Protein AF-A0A2V8M163-F1 (afdb_monomer)

Sequence (131 aa):
MELISELKATREHFDWKLVGSKQLLRGFRRDGESRMSLAPIRALCLARSGRIFEDGSHVDAGQTIGLSPSDCSDIIDAADNRLQEGSDASMPLDPYKEWLRRQLIFAVGLNSSSNRNTVWNTILTKSLFLL

Radius of gyration: 17.58 Å; Cα contacts (8 Å, |Δi|>4): 159; chains: 1; bounding box: 39×58×32 Å

Solvent-accessible surface area (backbone atoms only — not comparable to full-atom values): 7541 Å² total; per-residue (Å²): 136,57,64,58,57,52,40,38,70,48,33,84,57,31,53,65,45,68,46,74,96,62,45,28,42,33,31,27,51,66,86,70,87,45,89,56,75,25,46,68,51,44,48,46,27,25,75,75,68,72,47,84,68,65,91,88,40,47,48,64,31,20,45,76,70,72,43,53,66,66,59,35,48,50,53,48,30,22,33,51,56,56,36,55,77,67,96,51,91,83,48,68,66,40,67,65,37,51,51,49,28,52,48,51,41,49,30,52,60,66,60,94,67,83,77,56,64,65,57,54,57,55,52,58,57,54,63,73,71,64,125

Structure (mmCIF, N/CA/C/O backbone):
data_AF-A0A2V8M163-F1
#
_entry.id   AF-A0A2V8M163-F1
#
loop_
_atom_site.group_PDB
_atom_site.id
_atom_site.type_symbol
_atom_site.label_atom_id
_atom_site.label_alt_id
_atom_site.label_comp_id
_atom_site.label_asym_id
_atom_site.label_entity_id
_atom_site.label_seq_id
_atom_site.pdbx_PDB_ins_code
_atom_site.Cartn_x
_atom_site.Cartn_y
_atom_site.Cartn_z
_atom_site.occupancy
_atom_site.B_iso_or_equiv
_atom_site.auth_seq_id
_atom_site.auth_comp_id
_atom_site.auth_asym_id
_atom_site.auth_atom_id
_atom_site.pdbx_PDB_model_num
ATOM 1 N N . MET A 1 1 ? 10.327 1.335 10.444 1.00 51.12 1 MET A N 1
ATOM 2 C CA . MET A 1 1 ? 9.783 -0.046 10.502 1.00 51.12 1 MET A CA 1
ATOM 3 C C . MET A 1 1 ? 8.394 -0.086 11.178 1.00 51.12 1 MET A C 1
ATOM 5 O O . MET A 1 1 ? 8.047 -1.086 11.790 1.00 51.12 1 MET A O 1
ATOM 9 N N . GLU A 1 2 ? 7.583 0.973 11.040 1.00 75.31 2 GLU A N 1
ATOM 10 C CA . GLU A 1 2 ? 6.245 1.102 11.660 1.00 75.31 2 GLU A CA 1
ATOM 11 C C . GLU A 1 2 ? 5.122 0.620 10.719 1.00 75.31 2 GLU A C 1
ATOM 13 O O . GLU A 1 2 ? 4.276 -0.181 11.111 1.00 75.31 2 GLU A O 1
ATOM 18 N N . LEU A 1 3 ? 5.216 0.964 9.427 1.00 79.75 3 LEU A N 1
ATOM 19 C CA . LEU A 1 3 ? 4.191 0.677 8.414 1.00 79.75 3 LEU A CA 1
ATOM 20 C C . LEU A 1 3 ? 3.816 -0.805 8.278 1.00 79.75 3 LEU A C 1
ATOM 22 O O . LEU A 1 3 ? 2.643 -1.134 8.164 1.00 79.75 3 LEU A O 1
ATOM 26 N N . ILE A 1 4 ? 4.788 -1.721 8.282 1.00 86.38 4 ILE A N 1
ATOM 27 C CA . ILE A 1 4 ? 4.513 -3.164 8.158 1.00 86.38 4 ILE A CA 1
ATOM 28 C C . ILE A 1 4 ? 3.689 -3.672 9.350 1.00 86.38 4 ILE A C 1
ATOM 30 O O . ILE A 1 4 ? 2.818 -4.526 9.178 1.00 86.38 4 ILE A O 1
ATOM 34 N N . SER A 1 5 ? 3.945 -3.152 10.550 1.00 87.06 5 SER A N 1
ATOM 35 C CA . SER A 1 5 ? 3.196 -3.499 11.761 1.00 87.06 5 SER A CA 1
ATOM 36 C C . SER A 1 5 ? 1.797 -2.893 11.743 1.00 87.06 5 SER A C 1
ATOM 38 O O . SER A 1 5 ? 0.828 -3.585 12.049 1.00 87.06 5 SER A O 1
ATOM 40 N N . GLU A 1 6 ? 1.668 -1.643 11.308 1.00 87.44 6 GLU A N 1
ATOM 41 C CA . GLU A 1 6 ? 0.363 -1.008 11.131 1.00 87.44 6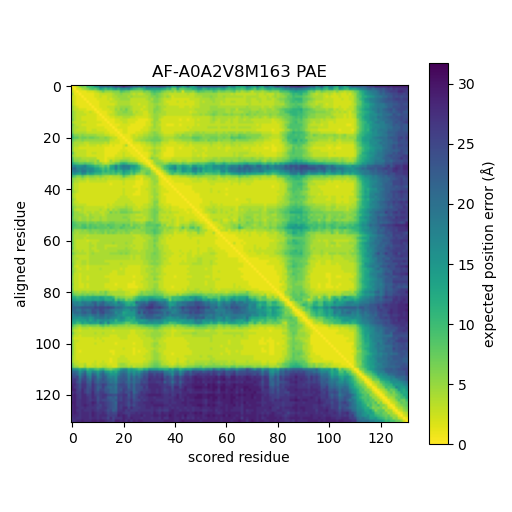 GLU A CA 1
ATOM 42 C C . GLU A 1 6 ? -0.474 -1.721 10.061 1.00 87.44 6 GLU A C 1
ATOM 44 O O . GLU A 1 6 ? -1.646 -2.025 10.275 1.00 87.44 6 GLU A O 1
ATOM 49 N N . LEU A 1 7 ? 0.134 -2.100 8.935 1.00 88.75 7 LEU A N 1
ATOM 50 C CA . LEU A 1 7 ? -0.548 -2.838 7.876 1.00 88.75 7 LEU A CA 1
ATOM 51 C C . LEU A 1 7 ? -1.053 -4.202 8.378 1.00 88.75 7 LEU A C 1
ATOM 53 O O . LEU A 1 7 ? -2.172 -4.593 8.044 1.00 88.75 7 LEU A O 1
ATOM 57 N N . LYS A 1 8 ? -0.287 -4.887 9.245 1.00 90.38 8 LYS A N 1
ATOM 58 C CA . LYS A 1 8 ? -0.745 -6.105 9.942 1.00 90.38 8 LYS A CA 1
ATOM 59 C C . LYS A 1 8 ? -1.984 -5.845 10.795 1.00 90.38 8 LYS A C 1
ATOM 61 O O . LYS A 1 8 ? -2.901 -6.660 10.758 1.00 90.38 8 LYS A O 1
ATOM 66 N N . ALA A 1 9 ? -2.030 -4.731 11.526 1.00 88.31 9 ALA A N 1
ATOM 67 C CA . ALA A 1 9 ? -3.188 -4.372 12.345 1.00 88.31 9 ALA A CA 1
ATOM 68 C C . ALA A 1 9 ? -4.440 -4.125 11.486 1.00 88.31 9 ALA A C 1
ATOM 70 O O . ALA A 1 9 ? -5.538 -4.499 11.87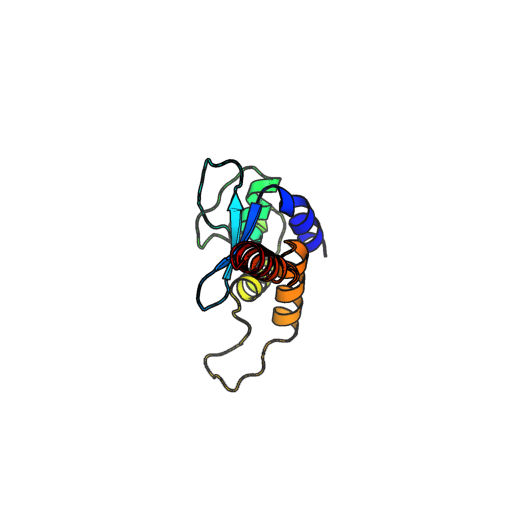2 1.00 88.31 9 ALA A O 1
ATOM 71 N N . THR A 1 10 ? -4.281 -3.598 10.269 1.00 85.44 10 THR A N 1
ATOM 72 C CA . THR A 1 10 ? -5.421 -3.380 9.359 1.00 85.44 10 THR A CA 1
ATOM 73 C C . THR A 1 10 ? -5.935 -4.642 8.659 1.00 85.44 10 THR A C 1
ATOM 75 O O . THR A 1 10 ? -6.948 -4.594 7.959 1.00 85.44 10 THR A O 1
ATOM 78 N N . ARG A 1 11 ? -5.261 -5.789 8.813 1.00 88.19 11 ARG A N 1
ATOM 79 C CA . ARG A 1 11 ? -5.528 -7.015 8.042 1.00 88.19 11 ARG A CA 1
ATOM 80 C C . ARG A 1 11 ? -6.981 -7.486 8.106 1.00 88.19 11 ARG A C 1
ATOM 82 O O . ARG A 1 11 ? -7.480 -8.038 7.130 1.00 88.19 11 ARG A O 1
ATOM 89 N N . GLU A 1 12 ? -7.647 -7.322 9.240 1.00 87.88 12 GLU A N 1
ATOM 90 C CA . GLU A 1 12 ? -9.017 -7.805 9.438 1.00 87.88 12 GLU A CA 1
ATOM 91 C C . GLU A 1 12 ? -10.089 -6.912 8.806 1.00 87.88 12 GLU A C 1
ATOM 93 O O . GLU A 1 12 ? -11.165 -7.402 8.466 1.00 87.88 12 GLU A O 1
ATOM 98 N N . HIS A 1 13 ? -9.778 -5.637 8.567 1.00 88.88 13 HIS A N 1
ATOM 99 C CA . HIS A 1 13 ? -10.694 -4.676 7.945 1.00 88.88 13 HIS A CA 1
ATOM 100 C C . HIS A 1 13 ? -10.752 -4.809 6.419 1.00 88.88 13 HIS A C 1
ATOM 102 O O . HIS A 1 13 ? -11.706 -4.354 5.780 1.00 88.88 13 HIS A O 1
ATOM 108 N N . PHE A 1 14 ? -9.752 -5.471 5.833 1.00 91.06 14 PHE A N 1
ATOM 109 C CA . PHE A 1 14 ? -9.619 -5.632 4.393 1.00 91.06 14 PHE A CA 1
ATOM 110 C C . PHE A 1 14 ? -9.542 -7.113 3.988 1.00 91.06 14 PHE A C 1
ATOM 112 O O . PHE A 1 14 ? -8.973 -7.972 4.663 1.00 91.06 14 PHE A O 1
ATOM 119 N N . ASP A 1 15 ? -10.159 -7.444 2.863 1.00 91.00 15 ASP A N 1
ATOM 120 C 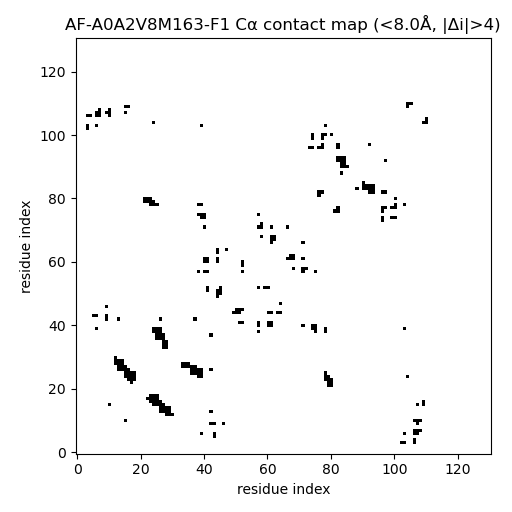CA . ASP A 1 15 ? -9.904 -8.663 2.107 1.00 91.00 15 ASP A CA 1
ATOM 121 C C . ASP A 1 15 ? -8.763 -8.368 1.126 1.00 91.00 15 ASP A C 1
ATOM 123 O O . ASP A 1 15 ? -8.930 -7.598 0.182 1.00 91.00 15 ASP A O 1
ATOM 127 N N . TRP A 1 16 ? -7.572 -8.897 1.394 1.00 92.25 16 TRP A N 1
ATOM 128 C CA . TRP A 1 16 ? -6.375 -8.627 0.600 1.00 92.25 16 TRP A CA 1
ATOM 129 C C . TRP A 1 16 ? -6.200 -9.664 -0.498 1.00 92.25 16 TRP A C 1
ATOM 131 O O . TRP A 1 16 ? -6.406 -10.852 -0.268 1.00 92.25 16 TRP A O 1
ATOM 141 N N . LYS A 1 17 ? -5.795 -9.225 -1.693 1.00 91.81 17 LYS A N 1
ATOM 142 C CA . LYS A 1 17 ? -5.591 -10.086 -2.865 1.00 91.81 17 LYS A CA 1
ATOM 143 C C . LYS A 1 17 ? -4.410 -9.612 -3.703 1.00 91.81 17 LYS A C 1
ATOM 145 O O . LYS A 1 17 ? -4.067 -8.430 -3.711 1.00 91.81 17 LYS A O 1
ATOM 150 N N . LEU A 1 18 ? -3.833 -10.548 -4.452 1.00 91.75 18 LEU A N 1
ATOM 151 C CA . LEU A 1 18 ? -2.994 -10.245 -5.607 1.00 91.75 18 LEU A CA 1
ATOM 152 C C . LEU A 1 18 ? -3.889 -10.240 -6.849 1.00 91.75 18 LEU A C 1
ATOM 154 O O . LEU A 1 18 ? -4.580 -11.223 -7.116 1.00 91.75 18 LEU A O 1
ATOM 158 N N . VAL A 1 19 ? -3.923 -9.124 -7.575 1.00 89.50 19 VAL A N 1
ATOM 159 C CA . VAL A 1 19 ? -4.892 -8.887 -8.654 1.00 89.50 19 VAL A CA 1
ATOM 160 C C . VAL A 1 19 ? -4.185 -8.713 -9.997 1.00 89.50 19 VAL A C 1
ATOM 162 O O . VAL A 1 19 ? -3.176 -8.015 -10.107 1.00 89.50 19 VAL A O 1
ATOM 165 N N . GLY A 1 20 ? -4.754 -9.322 -11.041 1.00 85.88 20 GLY A N 1
ATOM 166 C CA . GLY A 1 20 ? -4.288 -9.192 -12.422 1.00 85.88 20 GLY A CA 1
ATOM 167 C C . GLY A 1 20 ? -2.983 -9.935 -12.724 1.00 85.88 20 GLY A C 1
ATOM 168 O O . GLY A 1 20 ? -2.378 -10.576 -11.865 1.00 85.88 20 GLY A O 1
ATOM 169 N N . SER A 1 21 ? -2.529 -9.833 -13.976 1.00 80.06 21 SER A N 1
ATOM 170 C CA . SER A 1 21 ? -1.300 -10.487 -14.453 1.00 80.06 21 SER A CA 1
ATOM 171 C C . SER A 1 21 ? -0.040 -9.976 -13.753 1.00 80.06 21 SER A C 1
ATOM 173 O O . SER A 1 21 ? 0.895 -10.739 -13.537 1.00 80.06 21 SER A O 1
ATOM 175 N N . LYS A 1 22 ? -0.041 -8.705 -13.332 1.00 81.88 22 LYS A N 1
ATOM 176 C CA . LYS A 1 22 ? 1.058 -8.080 -12.582 1.00 81.88 22 LYS A CA 1
ATOM 177 C C . LYS A 1 22 ? 1.063 -8.423 -11.087 1.00 81.88 22 LYS A C 1
ATOM 179 O O . LYS A 1 22 ? 1.965 -7.983 -10.386 1.00 81.88 22 LYS A O 1
ATOM 184 N N . GLN A 1 23 ? 0.094 -9.207 -10.597 1.00 88.44 23 GLN A N 1
ATOM 185 C CA . GLN A 1 23 ? -0.016 -9.590 -9.182 1.00 88.44 23 GLN A CA 1
ATOM 186 C C . GLN A 1 23 ? -0.027 -8.363 -8.251 1.00 88.44 23 GLN A C 1
ATOM 188 O O . GLN A 1 23 ? 0.700 -8.304 -7.261 1.00 88.44 23 GLN A O 1
ATOM 193 N N . LEU A 1 24 ? -0.834 -7.354 -8.578 1.00 91.31 24 LEU A N 1
ATOM 194 C CA . LEU A 1 24 ? -0.914 -6.113 -7.809 1.00 91.31 24 LEU A CA 1
ATOM 195 C C . LEU A 1 24 ? -1.481 -6.395 -6.416 1.00 91.31 24 LEU A C 1
ATOM 197 O O . LEU A 1 24 ? -2.558 -6.980 -6.300 1.00 91.31 24 LEU A O 1
ATOM 201 N N . LEU A 1 25 ? -0.795 -5.960 -5.362 1.00 93.00 25 LEU A N 1
ATOM 202 C CA . LEU A 1 25 ? -1.279 -6.114 -3.995 1.00 93.00 25 LEU A CA 1
ATOM 203 C C . LEU A 1 25 ? -2.374 -5.081 -3.708 1.00 93.00 25 LEU A C 1
ATOM 205 O O . LEU A 1 25 ? -2.110 -3.874 -3.720 1.00 93.00 25 LEU A O 1
ATOM 209 N N . ARG A 1 26 ? -3.604 -5.546 -3.465 1.00 93.31 26 ARG A N 1
ATOM 210 C CA . ARG A 1 26 ? -4.777 -4.692 -3.229 1.00 93.31 26 ARG A CA 1
ATOM 211 C C . ARG A 1 26 ? -5.623 -5.194 -2.063 1.00 93.31 26 ARG A C 1
ATOM 213 O O . ARG A 1 26 ? -5.834 -6.396 -1.926 1.00 93.31 26 ARG A O 1
ATOM 220 N N . GLY A 1 27 ? -6.111 -4.267 -1.246 1.00 92.06 27 GLY A N 1
ATOM 221 C CA . GLY A 1 27 ? -7.078 -4.513 -0.178 1.00 92.06 27 GLY A CA 1
ATOM 222 C C . GLY A 1 27 ? -8.472 -4.049 -0.586 1.00 92.06 27 GLY A C 1
ATOM 223 O O . GLY A 1 27 ? -8.616 -3.001 -1.213 1.00 92.06 27 GLY A O 1
ATOM 224 N N . PHE A 1 28 ? -9.492 -4.821 -0.226 1.00 90.50 28 PHE A N 1
ATOM 225 C CA . PHE A 1 28 ? -10.905 -4.504 -0.444 1.00 90.50 28 PHE A CA 1
ATOM 226 C C . PHE A 1 28 ? -11.603 -4.392 0.911 1.00 90.50 28 PHE A C 1
ATOM 228 O O . PHE A 1 28 ? -11.464 -5.292 1.737 1.00 90.50 28 PHE A O 1
ATOM 235 N N . ARG A 1 29 ? -12.332 -3.305 1.178 1.00 88.19 29 ARG A N 1
ATOM 236 C CA . ARG A 1 29 ? -13.000 -3.107 2.478 1.00 88.19 29 ARG A CA 1
ATOM 237 C C . ARG A 1 29 ? -14.080 -4.181 2.684 1.00 88.19 29 ARG A C 1
ATOM 239 O O . ARG A 1 29 ? -14.840 -4.474 1.762 1.00 88.19 29 ARG A O 1
ATOM 246 N N . ARG A 1 30 ? -14.126 -4.809 3.866 1.00 85.19 30 ARG A N 1
ATOM 247 C CA . ARG A 1 30 ? -15.065 -5.921 4.147 1.00 85.19 30 ARG A CA 1
ATOM 248 C C . ARG A 1 30 ? -16.479 -5.479 4.508 1.00 85.19 30 ARG A C 1
ATOM 250 O O . ARG A 1 30 ? -17.415 -6.250 4.344 1.00 85.19 30 ARG A O 1
ATOM 257 N N . ASP A 1 31 ? -16.629 -4.258 4.991 1.00 77.88 31 ASP A N 1
ATOM 258 C CA . ASP A 1 31 ? -17.881 -3.658 5.468 1.00 77.88 31 ASP A CA 1
ATOM 259 C C . ASP A 1 31 ? -18.830 -3.194 4.342 1.00 77.88 31 ASP A C 1
ATOM 261 O O . ASP A 1 31 ? -19.868 -2.601 4.609 1.00 77.88 31 ASP A O 1
ATOM 265 N N . GLY A 1 32 ? -18.523 -3.504 3.080 1.00 59.44 32 GLY A N 1
ATOM 266 C CA . GLY A 1 32 ? -19.507 -3.517 1.995 1.00 59.44 32 GLY A CA 1
ATOM 267 C C . GLY A 1 32 ? -19.854 -2.169 1.355 1.00 59.44 32 GLY A C 1
ATOM 268 O O . GLY A 1 32 ? -20.449 -2.180 0.280 1.00 59.44 32 GLY A O 1
ATOM 269 N N . GLU A 1 33 ? -19.448 -1.028 1.920 1.00 60.34 33 GLU A N 1
ATOM 270 C CA . GLU A 1 33 ? -19.783 0.292 1.348 1.00 60.34 33 GLU A CA 1
ATOM 271 C C . GLU A 1 33 ? -18.999 0.627 0.071 1.00 60.34 33 GLU A C 1
ATOM 273 O O . GLU A 1 33 ? -19.425 1.463 -0.723 1.00 60.34 33 GLU A O 1
ATOM 278 N N . SER A 1 34 ? -17.854 -0.021 -0.167 1.00 62.53 34 SER A N 1
ATOM 279 C CA . SER A 1 34 ? -17.044 0.238 -1.356 1.00 62.53 34 SER A CA 1
ATOM 280 C C . SER A 1 34 ? -16.240 -0.989 -1.776 1.00 62.53 34 SER A C 1
ATOM 282 O O . SER A 1 34 ? -15.360 -1.457 -1.056 1.00 62.53 34 SER A O 1
ATOM 284 N N . ARG A 1 35 ? -16.491 -1.480 -2.998 1.00 71.38 35 ARG A N 1
ATOM 285 C CA . ARG A 1 35 ? -15.646 -2.491 -3.669 1.00 71.38 35 ARG A CA 1
ATOM 286 C C . ARG A 1 35 ? -14.342 -1.899 -4.223 1.00 71.38 35 ARG A C 1
ATOM 288 O O . ARG A 1 35 ? -13.697 -2.520 -5.066 1.00 71.38 35 ARG A O 1
ATOM 295 N N . MET A 1 36 ? -13.965 -0.695 -3.797 1.00 83.88 36 MET A N 1
ATOM 296 C CA . MET A 1 36 ? -12.751 -0.039 -4.257 1.00 83.88 36 MET A CA 1
ATOM 297 C C . MET A 1 36 ? -11.521 -0.834 -3.819 1.00 83.88 36 MET A C 1
ATOM 299 O O . MET A 1 36 ? -11.342 -1.141 -2.640 1.00 83.88 36 MET A O 1
ATOM 303 N N . SER A 1 37 ? -10.662 -1.150 -4.785 1.00 89.00 37 SER A N 1
ATOM 304 C CA . SER A 1 37 ? -9.343 -1.702 -4.511 1.00 89.00 37 SER A CA 1
ATOM 305 C C . SER A 1 37 ? -8.423 -0.598 -4.004 1.00 89.00 37 SER A C 1
ATOM 307 O O . SER A 1 37 ? -8.248 0.423 -4.672 1.00 89.00 37 SER A O 1
ATOM 309 N N . LEU A 1 38 ? -7.795 -0.817 -2.857 1.00 90.81 38 LEU A N 1
ATOM 310 C CA . LEU A 1 38 ? -6.852 0.120 -2.261 1.00 90.81 38 LEU A CA 1
ATOM 311 C C . LEU A 1 38 ? -5.446 -0.475 -2.269 1.00 90.81 38 LEU A C 1
ATOM 313 O O . LEU A 1 38 ? -5.242 -1.634 -1.906 1.00 90.81 38 LEU A O 1
ATOM 317 N N . ALA A 1 39 ? -4.462 0.327 -2.667 1.00 92.19 39 ALA A N 1
ATOM 318 C CA . ALA A 1 39 ? -3.059 0.008 -2.420 1.00 92.19 39 ALA A CA 1
ATOM 319 C C . ALA A 1 39 ? -2.756 0.062 -0.904 1.00 92.19 39 ALA A C 1
ATOM 321 O O . ALA A 1 39 ? -3.462 0.774 -0.181 1.00 92.19 39 ALA A O 1
ATOM 322 N N . PRO A 1 40 ? -1.698 -0.616 -0.413 1.00 92.44 40 PRO A N 1
ATOM 323 C CA . PRO A 1 40 ? -1.373 -0.690 1.015 1.00 92.44 40 PRO A CA 1
ATOM 324 C C . PRO A 1 40 ? -1.385 0.652 1.758 1.00 92.44 40 PRO A C 1
ATOM 326 O O . PRO A 1 40 ? -2.025 0.768 2.799 1.00 92.44 40 PRO A O 1
ATOM 329 N N . ILE A 1 41 ? -0.765 1.687 1.182 1.00 93.19 41 ILE A N 1
ATOM 330 C CA . ILE A 1 41 ? -0.714 3.032 1.779 1.00 93.19 41 ILE A CA 1
ATOM 331 C C . ILE A 1 41 ? -2.116 3.637 1.926 1.00 93.19 41 ILE A C 1
ATOM 333 O O . ILE A 1 41 ? -2.453 4.174 2.977 1.00 93.19 41 ILE A O 1
ATOM 337 N N . ARG A 1 42 ? -2.959 3.528 0.890 1.00 91.81 42 ARG A N 1
ATOM 338 C CA . ARG A 1 42 ? -4.324 4.084 0.901 1.00 91.81 42 ARG A CA 1
ATOM 339 C C . ARG A 1 42 ? -5.220 3.345 1.894 1.00 91.81 42 ARG A C 1
ATOM 341 O O . ARG A 1 42 ? -6.006 3.983 2.583 1.00 91.81 42 ARG A O 1
ATOM 348 N N . ALA A 1 43 ? -5.081 2.024 1.996 1.00 91.50 43 ALA A N 1
ATOM 349 C CA . ALA A 1 43 ? -5.814 1.224 2.976 1.00 91.50 43 ALA A CA 1
ATOM 350 C C . ALA A 1 43 ? -5.432 1.603 4.414 1.00 91.50 43 ALA A C 1
ATOM 352 O O . ALA A 1 43 ? -6.309 1.790 5.256 1.00 91.50 43 ALA A O 1
ATOM 353 N N . LEU A 1 44 ? -4.134 1.778 4.678 1.00 91.25 44 LEU A N 1
ATOM 354 C CA . LEU A 1 44 ? -3.651 2.208 5.985 1.00 91.25 44 LEU A CA 1
ATOM 355 C C . LEU A 1 44 ? -4.111 3.634 6.321 1.00 91.25 44 LEU A C 1
ATOM 357 O O . LEU A 1 44 ? -4.597 3.888 7.421 1.00 91.25 44 LEU A O 1
ATOM 361 N N . CYS A 1 45 ? -4.025 4.552 5.358 1.00 91.56 45 CYS A N 1
ATOM 362 C CA . CYS A 1 45 ? -4.506 5.920 5.520 1.00 91.56 45 CYS A CA 1
ATOM 363 C C . CYS A 1 45 ? -6.004 5.965 5.844 1.00 91.56 45 CYS A C 1
ATOM 365 O O . CYS A 1 45 ? -6.409 6.658 6.781 1.00 91.56 45 CYS A O 1
ATOM 367 N N . LEU A 1 46 ? 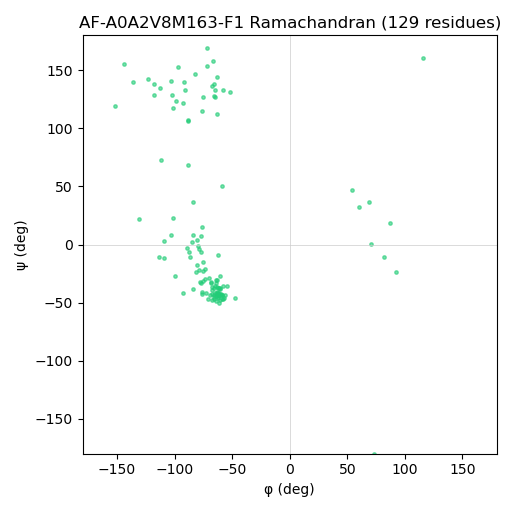-6.811 5.160 5.149 1.00 90.00 46 LEU A N 1
ATOM 368 C CA . LEU A 1 46 ? -8.231 5.007 5.444 1.00 90.00 46 LEU A CA 1
ATOM 369 C C . LEU A 1 46 ? -8.463 4.472 6.860 1.00 90.00 46 LEU A C 1
ATOM 371 O O . LEU A 1 46 ? -9.258 5.046 7.596 1.00 90.00 46 LEU A O 1
ATOM 375 N N . ALA A 1 47 ? -7.754 3.417 7.262 1.00 88.50 47 ALA A N 1
ATOM 376 C CA . ALA A 1 47 ? -7.910 2.830 8.591 1.00 88.50 47 ALA A CA 1
ATOM 377 C C . ALA A 1 47 ? -7.537 3.806 9.720 1.00 88.50 47 ALA A C 1
ATOM 379 O O . ALA A 1 47 ? -8.191 3.823 10.758 1.00 88.50 47 ALA A O 1
ATOM 380 N N . ARG A 1 48 ? -6.506 4.636 9.518 1.00 87.00 48 ARG A N 1
ATOM 381 C CA . ARG A 1 48 ? -6.004 5.564 10.541 1.00 87.00 48 ARG A CA 1
ATOM 382 C C . ARG A 1 48 ? -6.771 6.883 10.605 1.00 87.00 48 ARG A C 1
ATOM 384 O O . ARG A 1 48 ? -6.945 7.432 11.687 1.00 87.00 48 ARG 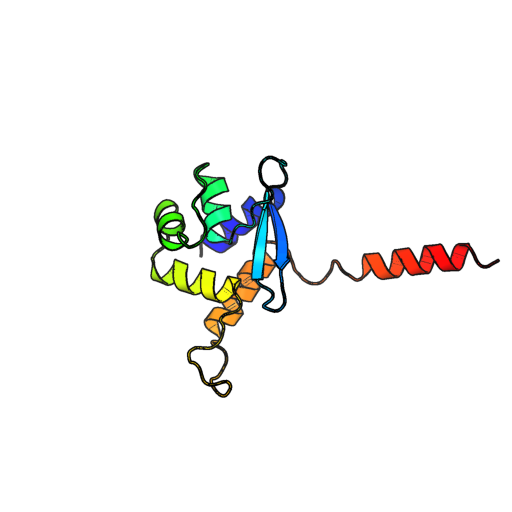A O 1
ATOM 391 N N . SER A 1 49 ? -7.177 7.423 9.458 1.00 85.69 49 SER A N 1
ATOM 392 C CA . SER A 1 49 ? -7.735 8.782 9.362 1.00 85.69 49 SER A CA 1
ATOM 393 C C . SER A 1 49 ? -9.209 8.830 8.961 1.00 85.69 49 SER A C 1
ATOM 395 O O . SER A 1 49 ? -9.810 9.903 8.991 1.00 85.69 49 SER A O 1
ATOM 397 N N . GLY A 1 50 ? -9.786 7.705 8.527 1.00 87.00 50 GLY A N 1
ATOM 398 C CA . GLY A 1 50 ? -11.121 7.652 7.927 1.00 87.00 50 GLY A CA 1
ATOM 399 C C . GLY A 1 50 ? -11.205 8.287 6.533 1.00 87.00 50 GLY A C 1
ATOM 400 O O . GLY A 1 50 ? -12.282 8.314 5.941 1.00 87.00 50 GLY A O 1
ATOM 401 N N . ARG A 1 51 ? -10.095 8.804 5.986 1.00 87.06 51 ARG A N 1
ATOM 402 C CA . ARG A 1 51 ? -10.067 9.487 4.688 1.00 87.06 51 ARG A CA 1
ATOM 403 C C . ARG A 1 51 ? -9.778 8.513 3.554 1.00 87.06 51 ARG A C 1
ATOM 405 O O . ARG A 1 51 ? -8.830 7.733 3.611 1.00 87.06 51 ARG A O 1
ATOM 412 N N . ILE A 1 52 ? -10.571 8.609 2.492 1.00 86.69 52 ILE A N 1
ATOM 413 C CA . ILE A 1 52 ? -10.339 7.894 1.237 1.00 86.69 52 ILE A CA 1
ATOM 414 C C . ILE A 1 52 ? -9.663 8.863 0.271 1.00 86.69 52 ILE A C 1
ATOM 416 O O . ILE A 1 52 ? -10.193 9.930 -0.015 1.00 86.69 52 ILE A O 1
ATOM 420 N N . PHE A 1 53 ? -8.498 8.473 -0.232 1.00 86.88 53 PHE A N 1
ATOM 421 C CA . PHE A 1 53 ? -7.800 9.171 -1.313 1.00 86.88 53 PHE A CA 1
ATOM 422 C C . PHE A 1 53 ? -8.112 8.500 -2.643 1.00 86.88 53 PHE A C 1
ATOM 424 O O . PHE A 1 53 ? -8.359 7.296 -2.648 1.00 86.88 53 PHE A O 1
ATOM 431 N N . GLU A 1 54 ? -8.068 9.224 -3.757 1.00 85.25 54 GLU A N 1
ATOM 432 C CA . GLU A 1 54 ? -8.259 8.660 -5.100 1.00 85.25 54 GLU A CA 1
ATOM 433 C C . GLU A 1 54 ? -7.061 7.800 -5.550 1.00 85.25 54 GLU A C 1
ATOM 435 O O . GLU A 1 54 ? -6.018 7.744 -4.888 1.00 85.25 54 GLU A O 1
ATOM 440 N N . ASP A 1 55 ? -7.223 7.064 -6.652 1.00 75.62 55 ASP A N 1
ATOM 441 C CA . ASP A 1 55 ? -6.104 6.354 -7.277 1.00 75.62 55 ASP A CA 1
ATOM 442 C C . ASP A 1 55 ? -5.075 7.349 -7.831 1.00 75.62 55 ASP A C 1
ATOM 444 O O . ASP A 1 55 ? -5.431 8.366 -8.414 1.00 75.62 55 ASP A O 1
ATOM 448 N N . GLY A 1 56 ? -3.786 7.063 -7.631 1.00 79.31 56 GLY A N 1
ATOM 449 C CA . GLY A 1 56 ? -2.691 7.980 -7.970 1.00 79.31 56 GLY A CA 1
ATOM 450 C C . GLY A 1 56 ? -2.255 8.900 -6.822 1.00 79.31 56 GLY A C 1
ATOM 451 O O . GLY A 1 56 ? -1.084 9.264 -6.763 1.00 79.31 56 GLY A O 1
ATOM 452 N N . SER A 1 57 ? -3.113 9.170 -5.832 1.00 86.25 57 SER A N 1
ATOM 453 C CA . SER A 1 57 ? -2.799 10.026 -4.667 1.00 86.25 57 SER A CA 1
ATOM 454 C C . SER A 1 57 ? -2.085 9.284 -3.524 1.00 86.25 57 SER A C 1
ATOM 456 O O . SER A 1 57 ? -2.340 9.516 -2.342 1.00 86.25 57 SER A O 1
ATOM 458 N N . HIS A 1 58 ? -1.202 8.334 -3.847 1.00 85.38 58 HIS A N 1
ATOM 459 C CA . HIS A 1 58 ? -0.525 7.508 -2.838 1.00 85.38 58 HIS A CA 1
ATOM 460 C C . HIS A 1 58 ? 0.467 8.307 -1.986 1.00 85.38 58 HIS A C 1
ATOM 462 O O . HIS A 1 58 ? 0.614 8.014 -0.802 1.00 85.38 58 HIS A O 1
ATOM 468 N N . VAL A 1 59 ? 1.116 9.314 -2.579 1.00 87.81 59 VAL A N 1
ATOM 469 C CA . VAL A 1 59 ? 2.056 10.197 -1.875 1.00 87.81 59 VAL A CA 1
ATOM 470 C C . VAL A 1 59 ? 1.309 11.060 -0.859 1.00 87.81 59 VAL A C 1
ATOM 472 O O . VAL A 1 59 ? 1.685 11.065 0.308 1.00 87.81 59 VAL A O 1
ATOM 475 N N . ASP A 1 60 ? 0.196 11.685 -1.251 1.00 89.06 60 ASP A N 1
ATOM 476 C CA . ASP A 1 60 ? -0.632 12.502 -0.347 1.00 89.06 60 ASP A CA 1
ATOM 477 C C . ASP A 1 60 ? -1.208 11.665 0.809 1.00 89.06 60 ASP A C 1
ATOM 479 O O . ASP A 1 60 ? -1.185 12.064 1.981 1.00 89.06 60 ASP A O 1
ATOM 483 N N . ALA A 1 61 ? -1.682 10.453 0.496 1.00 89.44 61 ALA A N 1
ATOM 484 C CA . ALA A 1 61 ? -2.174 9.511 1.495 1.00 89.44 61 ALA A CA 1
ATOM 485 C C . ALA A 1 61 ? -1.065 9.094 2.474 1.00 89.44 61 ALA A C 1
ATOM 487 O O . ALA A 1 61 ? -1.307 9.015 3.678 1.00 89.44 61 ALA A O 1
ATOM 488 N N . GLY A 1 62 ? 0.145 8.846 1.965 1.00 88.88 62 GLY A N 1
ATOM 489 C CA . GLY A 1 62 ? 1.309 8.475 2.763 1.00 88.88 62 GLY A CA 1
ATOM 490 C C . GLY A 1 62 ? 1.802 9.608 3.657 1.00 88.88 62 GLY A C 1
ATOM 491 O O . GLY A 1 62 ? 2.044 9.390 4.842 1.00 88.88 62 GLY A O 1
ATOM 492 N N . GLN A 1 63 ? 1.845 10.836 3.145 1.00 90.81 63 GLN A N 1
ATOM 493 C CA . GLN A 1 63 ? 2.173 12.022 3.938 1.00 90.81 63 GLN A CA 1
ATOM 494 C C . GLN A 1 63 ? 1.173 12.239 5.079 1.00 90.81 63 GLN A C 1
ATOM 496 O O . GLN A 1 63 ? 1.574 12.578 6.191 1.00 90.81 63 GLN A O 1
ATOM 501 N N . THR A 1 64 ? -0.115 11.958 4.850 1.00 88.94 64 THR A N 1
ATOM 502 C CA . THR A 1 64 ? -1.161 12.046 5.887 1.00 88.94 64 THR A CA 1
ATOM 503 C C . THR A 1 64 ? -0.908 11.098 7.068 1.00 88.94 64 THR A C 1
ATOM 505 O O . THR A 1 64 ? -1.321 11.385 8.191 1.00 88.94 64 THR A O 1
ATOM 508 N N . ILE A 1 65 ? -0.209 9.983 6.840 1.00 87.94 65 ILE A N 1
ATOM 509 C CA . ILE A 1 65 ? 0.181 9.020 7.881 1.00 87.94 65 ILE A CA 1
ATOM 510 C C . ILE A 1 65 ? 1.661 9.128 8.288 1.00 87.94 65 ILE A C 1
ATOM 512 O O . ILE A 1 65 ? 2.128 8.322 9.091 1.00 87.94 65 ILE A O 1
ATOM 516 N N . GLY A 1 66 ? 2.378 10.147 7.801 1.00 88.19 66 GLY A N 1
ATOM 517 C CA . GLY A 1 66 ? 3.754 10.462 8.200 1.00 88.19 66 GLY A CA 1
ATOM 518 C C . GLY A 1 66 ? 4.855 9.733 7.422 1.00 88.19 66 GLY A C 1
ATOM 519 O O . GLY A 1 66 ? 5.983 9.669 7.903 1.00 88.19 66 GLY A O 1
ATOM 520 N N . LEU A 1 67 ? 4.561 9.184 6.240 1.00 89.12 67 LEU A N 1
ATOM 521 C CA . LEU A 1 67 ? 5.575 8.588 5.364 1.00 89.12 67 LEU A CA 1
ATOM 522 C C . LEU A 1 67 ? 6.291 9.648 4.528 1.00 89.12 67 LEU A C 1
ATOM 524 O O . LEU A 1 67 ? 5.686 10.625 4.077 1.00 89.12 67 LEU A O 1
ATOM 528 N N . SER A 1 68 ? 7.573 9.406 4.255 1.00 91.06 68 SER A N 1
ATOM 529 C CA . SER A 1 68 ? 8.313 10.209 3.286 1.00 91.06 68 SER A CA 1
ATOM 530 C C . SER A 1 68 ? 7.844 9.907 1.848 1.00 91.06 68 SER A C 1
ATOM 532 O O . SER A 1 68 ? 7.377 8.796 1.569 1.00 91.06 68 SER A O 1
ATOM 534 N N . PRO A 1 69 ? 7.974 10.855 0.899 1.00 89.75 69 PRO A N 1
ATOM 535 C CA . PRO A 1 69 ? 7.632 10.607 -0.504 1.00 89.75 69 PRO A CA 1
ATOM 536 C C . PRO A 1 69 ? 8.407 9.441 -1.136 1.00 89.75 69 PRO A C 1
ATOM 538 O O . PRO A 1 69 ? 7.834 8.695 -1.928 1.00 89.75 69 PRO A O 1
ATOM 541 N N . SER A 1 70 ? 9.679 9.254 -0.765 1.00 89.69 70 SER A N 1
ATOM 542 C CA . SER A 1 70 ? 10.503 8.135 -1.240 1.00 89.69 70 SER A CA 1
ATOM 543 C C . SER A 1 70 ? 9.969 6.794 -0.745 1.00 89.69 70 SER A C 1
ATOM 545 O O . SER A 1 70 ? 9.744 5.903 -1.559 1.00 89.69 70 SER A O 1
ATOM 547 N N . ASP A 1 71 ? 9.639 6.685 0.549 1.00 89.75 71 ASP A N 1
ATOM 548 C CA . ASP A 1 71 ? 9.054 5.453 1.097 1.00 89.75 71 ASP A CA 1
ATOM 549 C C . ASP A 1 71 ? 7.723 5.126 0.409 1.00 89.75 71 ASP A C 1
ATOM 551 O O . ASP A 1 71 ? 7.423 3.967 0.125 1.00 89.75 71 ASP A O 1
ATOM 555 N N . CYS A 1 72 ? 6.917 6.153 0.111 1.00 90.44 72 CYS A N 1
ATOM 556 C CA . CYS A 1 72 ? 5.666 5.969 -0.617 1.00 90.44 72 CYS A CA 1
ATOM 557 C C . CYS A 1 72 ? 5.903 5.365 -2.004 1.00 90.44 72 CYS A C 1
ATOM 559 O O . CYS A 1 72 ? 5.175 4.453 -2.398 1.00 90.44 72 CYS A O 1
ATOM 561 N N . SER A 1 73 ? 6.915 5.856 -2.724 1.00 89.94 73 SER A N 1
ATOM 562 C CA . SER A 1 73 ? 7.289 5.335 -4.040 1.00 89.94 73 SER A CA 1
ATOM 563 C C . SER A 1 73 ? 7.712 3.871 -3.952 1.00 89.94 73 SER A C 1
ATOM 565 O O . SER A 1 73 ? 7.156 3.036 -4.662 1.00 89.94 73 SER A O 1
ATOM 567 N N . ASP A 1 74 ? 8.611 3.537 -3.027 1.00 90.19 74 ASP A N 1
ATOM 568 C CA . ASP A 1 74 ? 9.134 2.176 -2.880 1.00 90.19 74 ASP A CA 1
ATOM 569 C C . ASP A 1 74 ? 8.046 1.172 -2.492 1.00 90.19 74 ASP A C 1
ATOM 571 O O . ASP A 1 74 ? 7.971 0.070 -3.040 1.00 90.19 74 ASP A O 1
ATOM 575 N N . ILE A 1 75 ? 7.147 1.556 -1.580 1.00 91.06 75 ILE A N 1
ATOM 576 C CA . ILE A 1 75 ? 6.018 0.715 -1.168 1.00 91.06 75 ILE A CA 1
ATOM 577 C C . ILE A 1 75 ? 5.057 0.482 -2.334 1.00 91.06 75 ILE A C 1
ATOM 579 O O . ILE A 1 75 ? 4.561 -0.636 -2.493 1.00 91.06 75 ILE A O 1
ATOM 583 N N . ILE A 1 76 ? 4.762 1.511 -3.133 1.00 91.00 76 ILE A N 1
ATOM 584 C CA . ILE A 1 76 ? 3.870 1.369 -4.288 1.00 91.00 76 ILE A CA 1
ATOM 585 C C . ILE A 1 76 ? 4.523 0.529 -5.377 1.00 91.00 76 ILE A C 1
ATOM 587 O O . ILE A 1 76 ? 3.868 -0.378 -5.884 1.00 91.00 76 ILE A O 1
ATOM 591 N N . ASP A 1 77 ? 5.800 0.745 -5.679 1.00 90.50 77 ASP A N 1
ATOM 592 C CA . ASP A 1 77 ? 6.541 -0.086 -6.626 1.00 90.50 77 ASP A CA 1
ATOM 593 C C . ASP A 1 77 ? 6.548 -1.553 -6.183 1.00 90.50 77 ASP A C 1
ATOM 595 O O . ASP A 1 77 ? 6.200 -2.448 -6.959 1.00 90.50 77 ASP A O 1
ATOM 599 N N . ALA A 1 78 ? 6.838 -1.811 -4.907 1.00 91.38 78 ALA A N 1
ATOM 600 C CA . ALA A 1 78 ? 6.794 -3.150 -4.335 1.00 91.38 78 ALA A CA 1
ATOM 601 C C . ALA A 1 78 ? 5.380 -3.760 -4.392 1.00 91.38 78 ALA A C 1
ATOM 603 O O . ALA A 1 78 ? 5.219 -4.926 -4.765 1.00 91.38 78 ALA A O 1
ATOM 604 N N . ALA A 1 79 ? 4.332 -2.993 -4.070 1.00 91.38 79 ALA A N 1
ATOM 605 C CA . ALA A 1 79 ? 2.940 -3.446 -4.131 1.00 91.38 79 ALA A CA 1
ATOM 606 C C . ALA A 1 79 ? 2.482 -3.742 -5.571 1.00 91.38 79 ALA A C 1
ATOM 608 O O . ALA A 1 79 ? 1.779 -4.732 -5.805 1.00 91.38 79 ALA A O 1
ATOM 609 N N . ASP A 1 80 ? 2.924 -2.935 -6.534 1.00 90.44 80 ASP A N 1
ATOM 610 C CA . ASP A 1 80 ? 2.611 -3.054 -7.961 1.00 90.44 80 ASP A CA 1
ATOM 611 C C . ASP A 1 80 ? 3.531 -4.018 -8.716 1.00 90.44 80 ASP A C 1
ATOM 613 O O . ASP A 1 80 ? 3.371 -4.199 -9.926 1.00 90.44 80 ASP A O 1
ATOM 617 N N . ASN A 1 81 ? 4.460 -4.665 -8.008 1.00 85.06 81 ASN A N 1
ATOM 618 C CA . ASN A 1 81 ? 5.436 -5.591 -8.577 1.00 85.06 81 ASN A CA 1
ATOM 619 C C . ASN A 1 81 ? 6.350 -4.933 -9.630 1.00 85.06 81 ASN A C 1
ATOM 621 O O . ASN A 1 81 ? 6.765 -5.568 -10.600 1.00 85.06 81 ASN A O 1
ATOM 625 N N . ARG A 1 82 ? 6.654 -3.644 -9.456 1.00 82.62 82 ARG A N 1
ATOM 626 C CA . ARG A 1 82 ? 7.594 -2.872 -10.278 1.00 82.62 82 ARG A CA 1
ATOM 627 C C . ARG A 1 82 ? 8.998 -3.018 -9.698 1.00 82.62 82 ARG A C 1
ATOM 629 O O . ARG A 1 82 ? 9.550 -2.098 -9.110 1.00 82.62 82 ARG A O 1
ATOM 636 N N . LEU A 1 83 ? 9.533 -4.230 -9.808 1.00 73.94 83 LEU A N 1
ATOM 637 C CA . LEU A 1 83 ? 10.799 -4.624 -9.178 1.00 73.94 83 LEU A CA 1
ATOM 638 C C . LEU A 1 83 ? 12.035 -4.371 -10.055 1.00 73.94 83 LEU A C 1
ATOM 640 O O . LEU A 1 83 ? 13.148 -4.654 -9.629 1.00 73.94 83 LEU A O 1
ATOM 644 N N . GLN A 1 84 ? 11.845 -3.895 -11.285 1.00 63.88 84 GLN A N 1
ATOM 645 C CA . GLN A 1 84 ? 12.927 -3.570 -12.212 1.00 63.88 84 GLN A CA 1
ATOM 646 C C . GLN A 1 84 ? 13.131 -2.058 -12.247 1.00 63.88 84 GLN A C 1
ATOM 648 O O . GLN A 1 84 ? 12.178 -1.311 -12.479 1.00 63.88 84 GLN A O 1
ATOM 653 N N . GLU A 1 85 ? 14.370 -1.612 -12.062 1.00 55.94 85 GLU A N 1
ATOM 654 C CA . GLU A 1 85 ? 14.767 -0.254 -12.423 1.00 55.94 85 GLU A CA 1
ATOM 655 C C . GLU A 1 85 ? 15.221 -0.248 -13.888 1.00 55.94 85 GLU A C 1
ATOM 657 O O . GLU A 1 85 ? 16.286 -0.754 -14.227 1.00 55.94 85 GLU A O 1
ATOM 662 N N . GLY A 1 86 ? 14.392 0.305 -14.777 1.00 55.12 86 GLY A N 1
ATOM 663 C CA . GLY A 1 86 ? 14.722 0.482 -16.195 1.00 55.12 86 GLY A CA 1
ATOM 664 C C . GLY A 1 86 ? 13.842 -0.313 -17.162 1.00 55.12 86 GLY A C 1
ATOM 665 O O . GLY A 1 86 ? 13.167 -1.270 -16.799 1.00 55.12 86 GLY A O 1
ATOM 666 N N . SER A 1 87 ? 13.828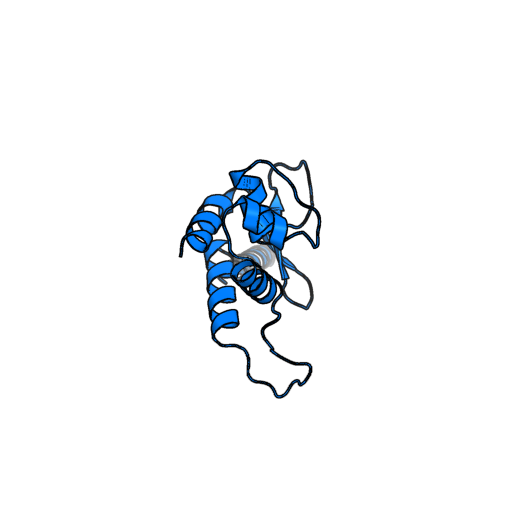 0.116 -18.427 1.00 52.12 87 SER A N 1
ATOM 667 C CA . SER A 1 87 ? 13.049 -0.505 -19.510 1.00 52.12 87 SER A CA 1
ATOM 668 C C . SER A 1 87 ? 13.702 -1.756 -20.104 1.00 52.12 87 SER A C 1
ATOM 670 O O . SER A 1 87 ? 13.210 -2.286 -21.099 1.00 52.12 87 SER A O 1
ATOM 672 N N . ASP A 1 88 ? 14.834 -2.189 -19.551 1.00 53.00 88 ASP A N 1
ATOM 673 C CA . ASP A 1 88 ? 15.606 -3.310 -20.063 1.00 53.00 88 ASP A CA 1
ATOM 674 C C . ASP A 1 88 ? 15.331 -4.561 -19.222 1.00 53.00 88 ASP A C 1
ATOM 676 O O . ASP A 1 88 ? 15.629 -4.609 -18.029 1.00 53.00 88 ASP A O 1
ATOM 680 N N . ALA A 1 89 ? 14.770 -5.590 -19.856 1.00 57.78 89 ALA A N 1
ATOM 681 C CA . ALA A 1 89 ? 14.462 -6.871 -19.223 1.00 57.78 89 ALA A CA 1
ATOM 682 C C . ALA A 1 89 ? 15.711 -7.610 -18.694 1.00 57.78 89 ALA A C 1
ATOM 684 O O . ALA A 1 89 ? 15.568 -8.617 -18.000 1.00 57.78 89 ALA A O 1
ATOM 685 N N . SER A 1 90 ? 16.917 -7.127 -19.020 1.00 62.06 90 SER A N 1
ATOM 686 C CA . SER A 1 90 ? 18.196 -7.637 -18.519 1.00 62.06 90 SER A CA 1
ATOM 687 C C . SER A 1 90 ? 18.652 -7.026 -17.185 1.00 62.06 90 SER A C 1
ATOM 689 O O . SER A 1 90 ? 19.582 -7.557 -16.573 1.00 62.06 90 SER A O 1
ATOM 691 N N . MET A 1 91 ? 18.009 -5.953 -16.702 1.00 61.88 91 MET A N 1
ATOM 692 C CA . MET A 1 91 ? 18.344 -5.351 -15.407 1.00 61.88 91 MET A CA 1
ATOM 693 C C . MET A 1 91 ? 17.992 -6.299 -14.247 1.00 61.88 91 MET A C 1
ATOM 695 O O . MET A 1 91 ? 16.908 -6.899 -14.236 1.00 61.88 91 MET A O 1
ATOM 699 N N . PRO A 1 92 ? 18.882 -6.437 -13.248 1.00 63.59 92 PRO A N 1
ATOM 700 C CA . PRO A 1 92 ? 18.608 -7.251 -12.076 1.00 63.59 92 PRO A CA 1
ATOM 701 C C . PRO A 1 92 ? 17.418 -6.687 -11.290 1.00 63.59 92 PRO A C 1
ATOM 703 O O . PRO A 1 92 ? 17.231 -5.477 -11.185 1.00 63.59 92 PRO A O 1
ATOM 706 N N . LEU A 1 93 ? 16.616 -7.591 -10.723 1.00 72.25 93 LEU A N 1
ATOM 707 C CA . LEU A 1 93 ? 15.554 -7.237 -9.784 1.00 72.25 93 LEU A CA 1
ATOM 708 C C . LEU A 1 93 ? 16.156 -6.486 -8.594 1.00 72.25 93 LEU A C 1
ATOM 710 O O . LEU A 1 93 ? 17.135 -6.960 -8.015 1.00 72.25 93 LEU A O 1
ATOM 714 N N . ASP A 1 94 ? 15.540 -5.371 -8.206 1.00 83.44 94 ASP A N 1
ATOM 715 C CA . ASP A 1 94 ? 15.912 -4.622 -7.010 1.00 83.44 94 ASP A CA 1
ATOM 716 C C . ASP A 1 94 ? 15.672 -5.501 -5.760 1.00 83.44 94 ASP A C 1
ATOM 718 O O . ASP A 1 94 ? 14.517 -5.806 -5.419 1.00 83.44 94 ASP A O 1
ATOM 722 N N . PRO A 1 95 ? 16.740 -5.929 -5.051 1.00 86.56 95 PRO A N 1
ATOM 723 C CA .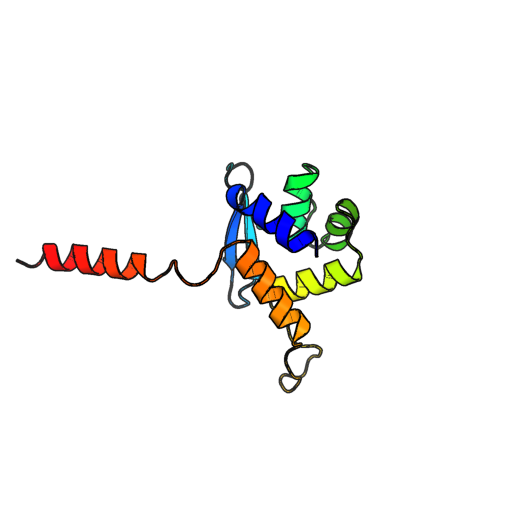 PRO A 1 95 ? 16.614 -6.809 -3.893 1.00 86.56 95 PRO A CA 1
ATOM 724 C C . PRO A 1 95 ? 15.834 -6.172 -2.740 1.00 86.56 95 PRO A C 1
ATOM 726 O O . PRO A 1 95 ? 15.171 -6.883 -1.979 1.00 86.56 95 PRO A O 1
ATOM 729 N N . TYR A 1 96 ? 15.904 -4.846 -2.602 1.00 88.38 96 TYR A N 1
ATOM 730 C CA . TYR A 1 96 ? 15.189 -4.111 -1.567 1.00 88.38 96 TYR A CA 1
ATOM 731 C C . TYR A 1 96 ? 13.686 -4.100 -1.852 1.00 88.38 96 TYR A C 1
ATOM 733 O O . TYR A 1 96 ? 12.900 -4.456 -0.970 1.00 88.38 96 TYR A O 1
ATOM 741 N N . LYS A 1 97 ? 13.275 -3.794 -3.089 1.00 87.69 97 LYS A N 1
ATOM 742 C CA . LYS A 1 97 ? 11.851 -3.805 -3.473 1.00 87.69 97 LYS A CA 1
ATOM 743 C C . LYS A 1 97 ? 11.251 -5.209 -3.413 1.00 87.69 97 LYS A C 1
ATOM 745 O O . LYS A 1 97 ? 10.108 -5.366 -2.979 1.00 87.69 97 LYS A O 1
ATOM 750 N N . GLU A 1 98 ? 12.019 -6.242 -3.760 1.00 89.00 98 GLU A N 1
ATOM 751 C CA . GLU A 1 98 ? 11.588 -7.639 -3.607 1.00 89.00 98 GLU A CA 1
ATOM 752 C C . GLU A 1 98 ? 11.416 -8.020 -2.128 1.00 89.00 98 GLU A C 1
ATOM 754 O O . GLU A 1 98 ? 10.402 -8.610 -1.739 1.00 89.00 98 GLU A O 1
ATOM 759 N N . TRP A 1 99 ? 12.371 -7.647 -1.267 1.00 91.12 99 TRP A N 1
ATOM 760 C CA . TRP A 1 99 ? 12.234 -7.839 0.177 1.00 91.12 99 TRP A CA 1
ATOM 761 C C . TRP A 1 99 ? 11.002 -7.105 0.723 1.00 91.12 99 TRP A C 1
ATOM 763 O O . TRP A 1 99 ? 10.196 -7.710 1.438 1.00 91.12 99 TRP A O 1
ATOM 773 N N . LEU A 1 100 ? 10.804 -5.842 0.339 1.00 91.88 100 LEU A N 1
ATOM 774 C CA . LEU A 1 100 ? 9.678 -5.018 0.772 1.00 91.88 100 LEU A CA 1
ATOM 775 C C . LEU A 1 100 ? 8.343 -5.622 0.330 1.00 91.88 100 LEU A C 1
ATOM 777 O O . LEU A 1 100 ? 7.418 -5.746 1.134 1.00 91.88 100 LEU A O 1
ATOM 781 N N . ARG A 1 101 ? 8.256 -6.092 -0.917 1.00 91.94 101 ARG A N 1
ATOM 782 C CA . ARG A 1 101 ? 7.074 -6.778 -1.446 1.00 91.94 101 ARG A CA 1
ATOM 783 C C . ARG A 1 101 ? 6.715 -8.005 -0.614 1.00 91.94 101 ARG A C 1
ATOM 785 O O . ARG A 1 101 ? 5.551 -8.173 -0.244 1.00 91.94 101 ARG A O 1
ATOM 792 N N . ARG A 1 102 ? 7.699 -8.838 -0.264 1.00 91.62 102 ARG A N 1
ATOM 793 C CA . ARG A 1 102 ? 7.482 -10.000 0.615 1.00 91.62 102 ARG A CA 1
ATOM 794 C C . ARG A 1 102 ? 6.982 -9.581 1.992 1.00 91.62 102 ARG A C 1
ATOM 796 O O . ARG A 1 102 ? 6.061 -10.211 2.505 1.00 91.62 102 ARG A O 1
ATOM 803 N N . GLN A 1 103 ? 7.532 -8.511 2.570 1.00 92.94 103 GLN A N 1
ATOM 804 C CA . GLN A 1 103 ? 7.060 -7.987 3.855 1.00 92.94 103 GLN A CA 1
ATOM 805 C C . GLN A 1 103 ? 5.611 -7.495 3.779 1.00 92.94 103 GLN A C 1
ATOM 807 O O . GLN A 1 103 ? 4.830 -7.785 4.683 1.00 92.94 103 GLN A O 1
ATOM 812 N N . LEU A 1 104 ? 5.222 -6.811 2.699 1.00 92.94 104 LEU A N 1
ATOM 813 C CA . LEU A 1 104 ? 3.847 -6.348 2.493 1.00 92.94 104 LEU A CA 1
ATOM 814 C C . LEU A 1 104 ? 2.870 -7.524 2.357 1.00 92.94 104 LEU A C 1
ATOM 816 O O . LEU A 1 104 ? 1.858 -7.562 3.053 1.00 92.94 104 LEU A O 1
ATOM 820 N N . ILE A 1 105 ? 3.195 -8.515 1.520 1.00 92.25 105 ILE A N 1
ATOM 821 C CA . ILE A 1 105 ? 2.394 -9.741 1.338 1.00 92.25 105 ILE A CA 1
ATOM 822 C C . ILE A 1 105 ? 2.253 -10.498 2.664 1.00 92.25 105 ILE A C 1
ATOM 824 O O . ILE A 1 105 ? 1.157 -10.940 3.024 1.00 92.25 105 ILE A O 1
ATOM 828 N N . PHE A 1 106 ? 3.349 -10.615 3.415 1.00 91.38 106 PHE A N 1
ATOM 829 C CA . PHE A 1 106 ? 3.352 -11.228 4.737 1.00 91.38 106 PHE A CA 1
ATOM 830 C C . PHE A 1 106 ? 2.458 -10.457 5.714 1.00 91.38 106 PHE A C 1
ATOM 832 O O . PHE A 1 106 ? 1.665 -11.065 6.432 1.00 91.38 106 PHE A O 1
ATOM 839 N N . ALA A 1 107 ? 2.563 -9.127 5.735 1.00 91.75 107 ALA A N 1
ATOM 840 C CA . ALA A 1 107 ? 1.823 -8.259 6.646 1.00 91.75 107 ALA A CA 1
ATOM 841 C C . ALA A 1 107 ? 0.311 -8.384 6.469 1.00 91.75 107 ALA A C 1
ATOM 843 O O . ALA A 1 107 ? -0.425 -8.533 7.442 1.00 91.75 107 ALA A O 1
ATOM 844 N N . VAL A 1 108 ? -0.142 -8.411 5.218 1.00 91.50 108 VAL A N 1
ATOM 845 C CA . VAL A 1 108 ? -1.560 -8.595 4.899 1.00 91.50 108 VAL A CA 1
ATOM 846 C C . VAL A 1 108 ? -2.012 -10.057 5.001 1.00 91.50 108 VAL A C 1
ATOM 848 O O . VAL A 1 108 ? -3.191 -10.379 4.856 1.00 91.50 108 VAL A O 1
ATOM 851 N N . GLY A 1 109 ? -1.066 -10.959 5.275 1.00 88.94 109 GLY A N 1
ATOM 852 C CA . GLY A 1 109 ? -1.292 -12.375 5.514 1.00 88.94 109 GLY A CA 1
ATOM 853 C C . GLY A 1 109 ? -1.735 -13.159 4.290 1.00 88.94 109 GLY A C 1
ATOM 854 O O . GLY A 1 109 ? -2.527 -14.093 4.416 1.00 88.94 109 GLY A O 1
ATOM 855 N N . LEU A 1 110 ? -1.189 -12.791 3.133 1.00 85.69 110 LEU A N 1
ATOM 856 C CA . LEU A 1 110 ? -1.337 -13.504 1.867 1.00 85.69 110 LEU A CA 1
ATOM 857 C C . LEU A 1 110 ? -0.345 -14.668 1.7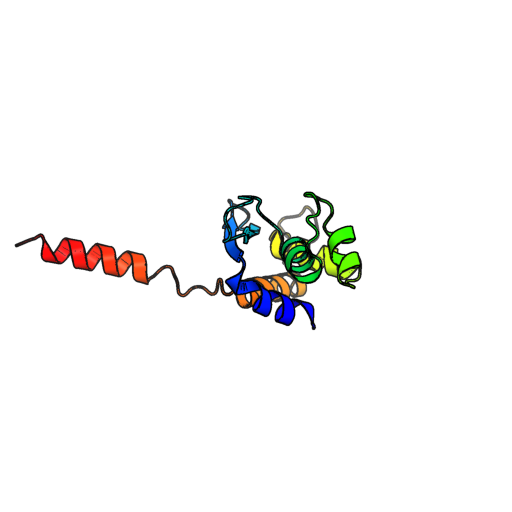06 1.00 85.69 110 LEU A C 1
ATOM 859 O O . LEU A 1 110 ? -0.272 -15.265 0.634 1.00 85.69 110 LEU A O 1
ATOM 863 N N . ASN A 1 111 ? 0.409 -15.017 2.755 1.00 68.62 111 ASN A N 1
ATOM 864 C CA . ASN A 1 111 ? 1.349 -16.137 2.717 1.00 68.62 111 ASN A CA 1
ATOM 865 C C . ASN A 1 111 ? 0.670 -17.425 2.228 1.00 68.62 111 ASN A C 1
ATOM 867 O O . ASN A 1 111 ? -0.390 -17.811 2.725 1.00 68.62 111 ASN A O 1
ATOM 871 N N . SER A 1 112 ? 1.333 -18.066 1.264 1.00 47.81 112 SER A N 1
ATOM 872 C CA . SER A 1 112 ? 0.930 -19.170 0.381 1.00 47.81 112 SER A CA 1
ATOM 873 C C . SER A 1 112 ? 0.485 -20.489 1.044 1.00 47.81 112 SER A C 1
ATOM 875 O O . SER A 1 112 ? 0.924 -21.569 0.648 1.00 47.81 112 SER A O 1
ATOM 877 N N . SER A 1 113 ? -0.429 -20.437 2.011 1.00 44.66 113 SER A N 1
ATOM 878 C CA . SER A 1 113 ? -1.040 -21.613 2.650 1.00 44.66 113 SER A CA 1
ATOM 879 C C . SER A 1 113 ? -2.510 -21.816 2.267 1.00 44.66 113 SER A C 1
ATOM 881 O O . SER A 1 113 ? -3.060 -22.881 2.529 1.00 44.66 113 SER A O 1
ATOM 883 N N . SER A 1 114 ? -3.162 -20.841 1.623 1.00 40.69 114 SER A N 1
ATOM 884 C CA . SER A 1 114 ? -4.627 -20.850 1.456 1.00 40.69 114 SER A CA 1
ATOM 885 C C . SER A 1 114 ? -5.137 -21.300 0.080 1.00 40.69 114 SER A C 1
ATOM 887 O O . SER A 1 114 ? -6.260 -20.980 -0.291 1.00 40.69 114 SER A O 1
ATOM 889 N N . ASN A 1 115 ? -4.346 -22.064 -0.686 1.00 38.59 115 ASN A N 1
ATOM 890 C CA . ASN A 1 115 ? -4.844 -22.703 -1.915 1.00 38.59 115 ASN A CA 1
ATOM 891 C C . ASN A 1 115 ? -4.523 -24.203 -2.029 1.00 38.59 115 ASN A C 1
ATOM 893 O O . ASN A 1 115 ? -4.517 -24.763 -3.121 1.00 38.59 115 ASN A O 1
ATOM 897 N N . ARG A 1 116 ? -4.264 -24.877 -0.898 1.00 41.62 116 ARG A N 1
ATOM 898 C CA . ARG A 1 116 ? -4.294 -26.351 -0.835 1.00 41.62 116 ARG A CA 1
ATOM 899 C C . ARG A 1 116 ? -5.601 -26.894 -0.249 1.00 41.62 116 ARG A C 1
ATOM 901 O O . ARG A 1 116 ? -6.028 -27.964 -0.664 1.00 41.62 116 ARG A O 1
ATOM 908 N N . ASN A 1 117 ? -6.307 -26.148 0.604 1.00 41.56 117 ASN A N 1
ATOM 909 C CA . ASN A 1 117 ? -7.543 -26.650 1.222 1.00 41.56 117 ASN A CA 1
ATOM 910 C C . ASN A 1 117 ? -8.763 -26.677 0.287 1.00 41.56 117 ASN A C 1
ATOM 912 O O . ASN A 1 117 ? -9.661 -27.483 0.504 1.00 41.56 117 ASN A O 1
ATOM 916 N N . THR A 1 118 ? -8.793 -25.884 -0.788 1.00 43.75 118 THR A N 1
ATOM 917 C CA . THR A 1 118 ? -9.906 -25.922 -1.758 1.00 43.75 118 THR A CA 1
ATOM 918 C C . THR A 1 118 ? -9.828 -27.149 -2.675 1.00 43.75 118 THR A C 1
ATOM 920 O O . THR A 1 118 ? -10.852 -27.711 -3.067 1.00 43.75 118 THR A O 1
ATOM 923 N N . VAL A 1 119 ? -8.613 -27.621 -2.976 1.00 45.97 119 VAL A N 1
ATOM 924 C CA . VAL A 1 119 ? -8.399 -28.785 -3.849 1.00 45.97 119 VAL A CA 1
ATOM 925 C C . VAL A 1 119 ? -8.718 -30.087 -3.107 1.00 45.97 119 VAL A C 1
ATOM 927 O O . VAL A 1 119 ? -9.435 -30.928 -3.642 1.00 45.97 119 VAL A O 1
ATOM 930 N N . TRP A 1 120 ? -8.301 -30.226 -1.843 1.00 42.69 120 TRP A N 1
ATOM 931 C CA . TRP A 1 120 ? -8.614 -31.424 -1.051 1.00 42.69 120 TRP A CA 1
ATOM 932 C C . TRP A 1 120 ? -10.104 -31.557 -0.714 1.00 42.69 120 TRP A C 1
ATOM 934 O O . TRP A 1 120 ? -10.632 -32.666 -0.779 1.00 42.69 120 TRP A O 1
ATOM 944 N N . ASN A 1 121 ? -10.815 -30.452 -0.452 1.00 41.00 121 ASN A N 1
ATOM 945 C CA . ASN A 1 121 ? -12.253 -30.526 -0.163 1.00 41.00 121 ASN A CA 1
ATOM 946 C C . ASN A 1 121 ? -13.098 -30.893 -1.393 1.00 41.00 121 ASN A C 1
ATOM 948 O O . ASN A 1 121 ? -14.132 -31.538 -1.244 1.00 41.00 121 ASN A O 1
ATOM 952 N N . THR A 1 122 ? -12.643 -30.548 -2.604 1.00 47.91 122 THR A N 1
ATOM 953 C CA . THR A 1 122 ? -13.330 -30.920 -3.856 1.00 47.91 122 THR A CA 1
ATOM 954 C C . THR A 1 122 ? -13.061 -32.379 -4.247 1.00 47.91 122 THR A C 1
ATOM 956 O O . THR A 1 122 ? -13.921 -33.040 -4.827 1.00 47.91 122 THR A O 1
ATOM 959 N N . ILE A 1 123 ? -11.877 -32.908 -3.920 1.00 50.59 123 ILE A N 1
ATOM 960 C CA . ILE A 1 123 ? -11.521 -34.306 -4.207 1.00 50.59 123 ILE A CA 1
ATOM 961 C C . ILE A 1 123 ? -12.209 -35.256 -3.215 1.00 50.59 123 ILE A C 1
ATOM 963 O O . ILE A 1 123 ? -12.757 -36.271 -3.636 1.00 50.59 123 ILE A O 1
ATOM 967 N N . LEU A 1 124 ? -12.279 -34.907 -1.926 1.00 47.66 124 LEU A N 1
ATOM 968 C CA . LEU A 1 124 ? -12.951 -35.744 -0.923 1.00 47.66 124 LEU A CA 1
ATOM 969 C C . LEU A 1 124 ? -14.475 -35.802 -1.106 1.00 47.66 124 LEU A C 1
ATOM 971 O O . LEU A 1 124 ? -15.068 -36.850 -0.868 1.00 47.66 124 LEU A O 1
ATOM 975 N N . THR A 1 125 ? -15.117 -34.734 -1.593 1.00 51.34 125 THR A N 1
ATOM 976 C CA . THR A 1 125 ? -16.558 -34.780 -1.912 1.00 51.34 125 THR A CA 1
ATOM 977 C C . THR A 1 125 ? -16.870 -35.578 -3.176 1.00 51.34 125 THR A C 1
ATOM 979 O O . THR A 1 125 ? -17.931 -36.189 -3.242 1.00 51.34 125 THR A O 1
ATOM 982 N N . LYS A 1 126 ? -15.966 -35.640 -4.163 1.00 46.81 126 LYS A N 1
ATOM 983 C CA . LYS A 1 126 ? -16.180 -36.468 -5.364 1.00 46.81 126 LYS A CA 1
ATOM 984 C C . LYS A 1 126 ? -15.946 -37.959 -5.120 1.00 46.81 126 LYS A C 1
ATOM 986 O O . LYS A 1 126 ? -16.671 -38.769 -5.688 1.00 46.81 126 LYS A O 1
ATOM 991 N N . SER A 1 127 ? -15.010 -38.328 -4.247 1.00 49.81 127 SER A N 1
ATOM 992 C CA . SER A 1 127 ? -14.750 -39.740 -3.922 1.00 49.81 127 SER A CA 1
ATOM 993 C C . SER A 1 127 ? -15.807 -40.377 -3.010 1.00 49.81 127 SER A C 1
ATOM 995 O O . SER A 1 127 ? -15.859 -41.596 -2.920 1.00 49.81 127 SER A O 1
ATOM 997 N N . LEU A 1 128 ? -16.665 -39.584 -2.357 1.00 47.69 128 LEU A N 1
ATOM 998 C CA . LEU A 1 128 ? -17.805 -40.085 -1.572 1.00 47.69 128 LEU A CA 1
ATOM 999 C C . LEU A 1 128 ? -19.089 -40.289 -2.399 1.00 47.69 128 LEU A C 1
ATOM 1001 O O . LEU A 1 128 ? -20.059 -40.830 -1.879 1.00 47.69 128 LEU A O 1
ATOM 1005 N N . PHE A 1 129 ? -19.097 -39.880 -3.673 1.00 49.25 129 PHE A N 1
ATOM 1006 C CA . PHE A 1 129 ? -20.238 -40.031 -4.591 1.00 49.25 129 PHE A CA 1
ATOM 1007 C C . PHE A 1 129 ? -20.021 -41.075 -5.696 1.00 49.25 129 PHE A C 1
ATOM 1009 O O . PHE A 1 129 ? -20.895 -41.256 -6.540 1.00 49.25 129 PHE A O 1
ATOM 1016 N N . LEU A 1 130 ? -18.887 -41.775 -5.685 1.00 44.09 130 LEU A N 1
ATOM 1017 C CA . LEU A 1 130 ? -18.624 -42.925 -6.549 1.00 44.09 130 LEU A CA 1
ATOM 1018 C C . LEU A 1 130 ? -18.557 -44.181 -5.675 1.00 44.09 130 LEU A C 1
ATOM 1020 O O . LEU A 1 130 ? -17.482 -44.695 -5.370 1.00 44.09 130 LEU A O 1
ATOM 1024 N N . LEU A 1 131 ? -19.746 -44.581 -5.216 1.00 45.31 131 LEU A N 1
ATOM 1025 C CA . LEU A 1 131 ? -20.107 -45.984 -5.001 1.00 45.31 131 LEU A CA 1
ATOM 1026 C C . LEU A 1 131 ? -19.995 -46.748 -6.326 1.00 45.31 131 LEU A C 1
ATOM 1028 O O . LEU A 1 131 ? -20.380 -46.159 -7.363 1.00 45.31 131 LEU A O 1
#

Nearest PDB structures (foldseek):
  4aih-assembly2_D  TM=3.240E-01  e=2.984E+00  Yersinia pseudotuberculosis YPIII
  5hso-assembly1_C  TM=2.956E-01  e=2.984E+00  Mycobacterium tuberculosis H37Rv
  6tjv-assembly1_F  TM=1.970E-01  e=7.095E+00  Thermosynechococcus vestitus BP-1

pLDDT: mean 78.43,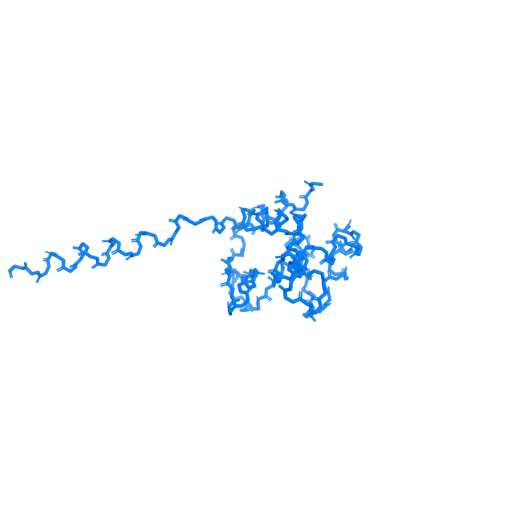 std 17.16, range [38.59, 93.31]

Foldseek 3Di:
DVLLQLLLVLLVQWDWFQDDPQRATWTAGPVPPDRDTDQSLQSSLCVPPVDHDDPPCQQVSNVSVPDDSVVSVLSNCLNSVVQADDPDPPGDGNPVSVVSNVSSCVSSPVPPPPPPVVVVVVVVVVVVPPD

Mean predicted aligned error: 10.09 Å

Secondary structure (DSSP, 8-state):
--HHHHHHHGGGTEEEEEETTTTEEEEEETTSS---EE-HHHHHHHHHHSPPPPTTTHHHHHHHTT--HHHHHHHHHHHTT--BSSS-TTSPB-HHHHHHHHHHHHHTT--S-TTSHHHHHHHHHHHTS--